Protein AF-A0A537J163-F1 (afdb_monomer)

pLDDT: mean 91.75, std 9.25, range [52.19, 97.69]

Foldseek 3Di:
DPPVVVVVVCCCPDPQVVQWDFAPAPVPPRDIDGQPDPVSPDRHNDCVPRVVVVVVVVVVVVVVVVVVVD

Structure (mmCIF, N/CA/C/O backbone):
data_AF-A0A537J163-F1
#
_entry.id   AF-A0A537J163-F1
#
loop_
_atom_site.group_PDB
_atom_site.id
_atom_site.type_symbol
_atom_site.label_atom_id
_atom_site.label_alt_id
_atom_site.label_comp_id
_atom_site.label_asym_id
_atom_site.label_entity_id
_atom_site.label_seq_id
_atom_site.pdbx_PDB_ins_code
_atom_site.Cartn_x
_atom_site.Cartn_y
_atom_site.Cartn_z
_atom_site.occupancy
_atom_site.B_iso_or_equiv
_atom_site.auth_seq_id
_atom_site.auth_comp_id
_atom_site.auth_asym_id
_atom_site.auth_atom_id
_atom_site.pdbx_PDB_model_num
ATOM 1 N N . MET A 1 1 ? 2.872 15.503 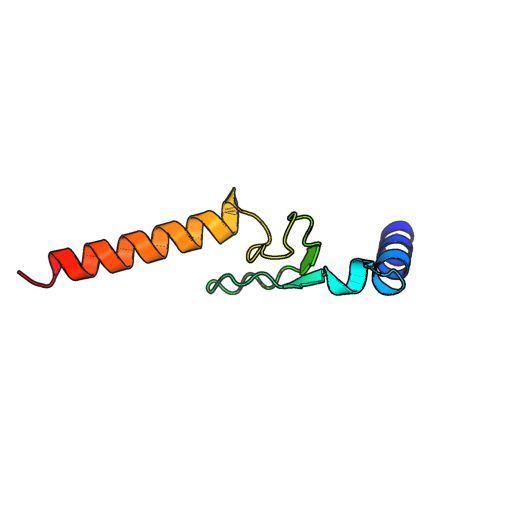-20.563 1.00 63.38 1 MET A N 1
ATOM 2 C CA . MET A 1 1 ? 2.058 14.415 -19.966 1.00 63.38 1 MET A CA 1
ATOM 3 C C . MET A 1 1 ? 2.580 12.996 -20.274 1.00 63.38 1 MET A C 1
ATOM 5 O O . MET A 1 1 ? 2.021 12.040 -19.766 1.00 63.38 1 MET A O 1
ATOM 9 N N . TRP A 1 2 ? 3.675 12.842 -21.036 1.00 82.88 2 TRP A N 1
ATOM 10 C CA . TRP A 1 2 ? 4.296 11.554 -21.404 1.00 82.88 2 TRP A CA 1
ATOM 11 C C . TRP A 1 2 ? 4.977 10.739 -20.273 1.00 82.88 2 TRP A C 1
ATOM 13 O O . TRP A 1 2 ? 4.901 9.512 -20.315 1.00 82.88 2 TRP A O 1
ATOM 23 N N . PRO A 1 3 ? 5.593 11.346 -19.233 1.00 94.12 3 PRO A N 1
ATOM 24 C CA . PRO A 1 3 ? 6.375 10.584 -18.247 1.00 94.12 3 PRO A CA 1
ATOM 25 C C . PRO A 1 3 ? 5.577 9.530 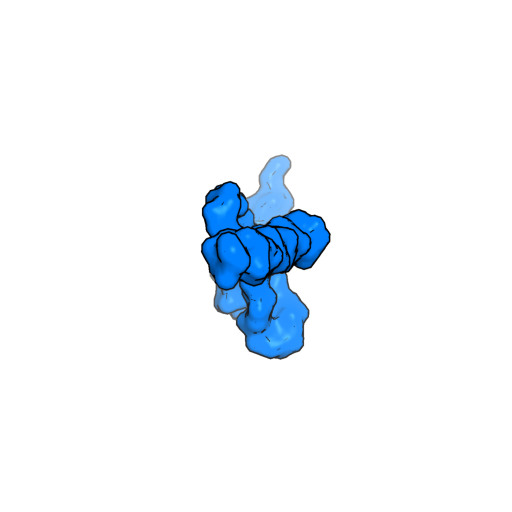-17.471 1.00 94.12 3 PRO A C 1
ATOM 27 O O . PRO A 1 3 ? 6.103 8.472 -17.147 1.00 94.12 3 PRO A O 1
ATOM 30 N N . VAL A 1 4 ? 4.297 9.802 -17.199 1.00 91.62 4 VAL A N 1
ATOM 31 C CA . VAL A 1 4 ? 3.431 8.878 -16.452 1.00 91.62 4 VAL A CA 1
ATOM 32 C C . VAL A 1 4 ? 3.151 7.615 -17.263 1.00 91.62 4 VAL A C 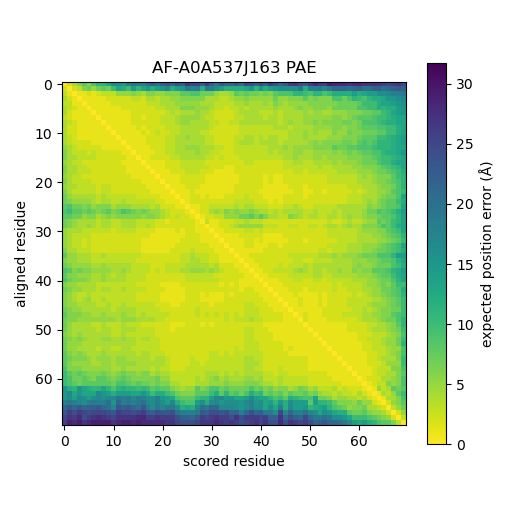1
ATOM 34 O O . VAL A 1 4 ? 3.193 6.519 -16.715 1.00 91.62 4 VAL A O 1
ATOM 37 N N . VAL A 1 5 ? 2.909 7.757 -18.569 1.00 95.06 5 VAL A N 1
ATOM 38 C CA . VAL A 1 5 ? 2.643 6.621 -19.463 1.00 95.06 5 VAL A CA 1
ATOM 39 C C . VAL A 1 5 ? 3.890 5.757 -19.619 1.00 95.06 5 VAL A C 1
ATOM 41 O O . VAL A 1 5 ? 3.793 4.534 -19.550 1.00 95.06 5 VAL A O 1
ATOM 44 N N . TRP A 1 6 ? 5.060 6.380 -19.773 1.00 95.94 6 TRP A N 1
ATOM 45 C CA . TRP A 1 6 ? 6.325 5.655 -19.865 1.00 95.94 6 TRP A CA 1
ATOM 46 C C . TRP A 1 6 ? 6.625 4.876 -18.580 1.00 95.94 6 TRP A C 1
ATOM 48 O O . TRP A 1 6 ? 6.797 3.662 -18.630 1.00 95.94 6 TRP A O 1
ATOM 58 N N . ALA A 1 7 ? 6.557 5.538 -17.420 1.00 93.50 7 ALA A N 1
ATOM 59 C CA . ALA A 1 7 ? 6.780 4.893 -16.127 1.00 93.50 7 ALA A CA 1
ATOM 60 C C . ALA A 1 7 ? 5.771 3.762 -15.850 1.00 93.50 7 ALA A C 1
ATOM 62 O O . ALA A 1 7 ? 6.129 2.720 -15.302 1.00 93.50 7 ALA A O 1
ATOM 63 N N . ALA A 1 8 ? 4.506 3.938 -16.247 1.00 93.44 8 ALA A N 1
ATOM 64 C CA . ALA A 1 8 ? 3.505 2.880 -16.152 1.00 93.44 8 ALA A CA 1
ATOM 65 C C . ALA A 1 8 ? 3.835 1.703 -17.082 1.00 93.44 8 ALA A C 1
ATOM 67 O O . ALA A 1 8 ? 3.722 0.555 -16.664 1.00 93.44 8 ALA A O 1
ATOM 68 N N . SER A 1 9 ? 4.275 1.970 -18.312 1.00 95.88 9 SER A N 1
ATOM 69 C CA . SER A 1 9 ? 4.649 0.932 -19.281 1.00 95.88 9 SER A CA 1
ATOM 70 C C . SER A 1 9 ? 5.857 0.127 -18.801 1.00 95.88 9 SER A C 1
ATOM 72 O O . SER A 1 9 ? 5.828 -1.103 -18.837 1.00 95.88 9 SER A O 1
ATOM 74 N N . GLU A 1 10 ? 6.884 0.796 -18.273 1.00 95.38 10 GLU A N 1
ATOM 75 C CA . GLU A 1 10 ? 8.041 0.145 -17.648 1.00 95.38 10 GLU A CA 1
ATOM 76 C C . GLU A 1 10 ? 7.615 -0.736 -16.470 1.00 95.38 10 GLU A C 1
ATOM 78 O O . GLU A 1 10 ? 7.996 -1.903 -16.395 1.00 95.38 10 GLU A O 1
ATOM 83 N N . LEU A 1 11 ? 6.760 -0.226 -15.578 1.00 94.75 11 LEU A N 1
ATOM 84 C CA . LEU A 1 11 ? 6.253 -1.011 -14.453 1.00 94.75 11 LEU A CA 1
ATOM 85 C C . LEU A 1 11 ? 5.483 -2.251 -14.929 1.00 94.75 11 LEU A C 1
ATOM 87 O O . LEU A 1 11 ? 5.741 -3.349 -14.434 1.00 94.75 11 LEU A O 1
ATOM 91 N N . LEU A 1 12 ? 4.558 -2.081 -15.878 1.00 95.44 12 LEU A N 1
ATOM 92 C CA . LEU A 1 12 ? 3.678 -3.145 -16.374 1.00 95.44 12 LEU A CA 1
ATOM 93 C C . LEU A 1 12 ? 4.429 -4.236 -17.145 1.00 95.44 12 LEU A C 1
ATOM 95 O O . LEU A 1 12 ? 3.981 -5.380 -17.161 1.00 95.44 12 LEU A O 1
ATOM 99 N N . THR A 1 13 ? 5.562 -3.897 -17.760 1.00 96.81 13 THR A N 1
ATOM 100 C CA . THR A 1 13 ? 6.406 -4.843 -18.511 1.00 96.81 13 THR A CA 1
ATOM 101 C C . THR A 1 13 ? 7.532 -5.454 -17.670 1.00 96.81 13 THR A C 1
ATOM 103 O O . THR A 1 13 ? 8.168 -6.417 -18.094 1.00 96.81 13 THR A O 1
ATOM 106 N N . SER A 1 14 ? 7.765 -4.945 -16.457 1.00 96.19 14 SER A N 1
ATOM 107 C CA . SER A 1 14 ? 8.779 -5.454 -15.529 1.00 96.19 14 SER A CA 1
ATOM 108 C C . SER A 1 14 ? 8.285 -6.619 -14.658 1.00 96.19 14 SER A C 1
ATOM 110 O O . SER A 1 14 ? 7.089 -6.876 -14.511 1.00 96.19 14 SER A O 1
ATOM 112 N N . ALA A 1 15 ? 9.213 -7.285 -13.964 1.00 94.12 15 ALA A N 1
ATOM 113 C CA . ALA A 1 15 ? 8.874 -8.293 -12.956 1.00 94.12 15 ALA A CA 1
ATOM 114 C C . ALA A 1 15 ? 8.112 -7.720 -11.740 1.00 94.12 15 ALA A C 1
ATOM 116 O O . ALA A 1 15 ? 7.428 -8.474 -11.035 1.00 94.12 15 ALA A O 1
ATOM 117 N N . ASP A 1 16 ? 8.194 -6.404 -11.505 1.00 93.44 16 ASP A N 1
ATOM 118 C CA . ASP A 1 16 ? 7.527 -5.726 -10.389 1.00 93.44 16 ASP A CA 1
ATOM 119 C C . ASP A 1 16 ? 6.009 -5.653 -10.559 1.00 93.44 16 ASP A C 1
ATOM 121 O O . ASP A 1 16 ? 5.302 -5.437 -9.571 1.00 93.44 16 ASP A O 1
ATOM 125 N N . VAL A 1 17 ? 5.479 -5.930 -11.755 1.00 96.12 17 VAL A N 1
ATOM 126 C CA . VAL A 1 17 ? 4.031 -6.034 -11.983 1.00 96.12 17 VAL A CA 1
ATOM 127 C C . VAL A 1 17 ? 3.372 -7.028 -11.016 1.00 96.12 17 VAL A C 1
ATOM 129 O O . VAL A 1 17 ? 2.279 -6.776 -10.513 1.00 96.12 17 VAL A O 1
ATOM 132 N N . ARG A 1 18 ? 4.075 -8.107 -10.634 1.00 95.00 18 ARG A N 1
ATOM 133 C CA . ARG A 1 18 ? 3.588 -9.101 -9.655 1.00 95.00 18 ARG A CA 1
ATOM 134 C C . ARG A 1 18 ? 3.461 -8.553 -8.232 1.00 95.00 18 ARG A C 1
ATOM 136 O O . ARG A 1 18 ? 2.797 -9.158 -7.395 1.00 95.00 18 ARG A O 1
ATOM 143 N N . ARG A 1 19 ? 4.118 -7.431 -7.941 1.00 95.81 19 ARG A N 1
ATOM 144 C CA . ARG A 1 19 ? 4.041 -6.725 -6.658 1.00 95.81 19 ARG A CA 1
ATOM 145 C C . ARG A 1 19 ? 2.982 -5.626 -6.674 1.00 95.81 19 ARG A C 1
ATOM 147 O O . ARG A 1 19 ? 2.764 -5.014 -5.631 1.00 95.81 19 ARG A O 1
ATOM 154 N N . VAL A 1 20 ? 2.318 -5.363 -7.799 1.00 96.56 20 VAL A N 1
ATOM 155 C CA . VAL A 1 20 ? 1.191 -4.429 -7.842 1.00 96.56 20 VAL A CA 1
ATOM 156 C C . VAL A 1 20 ? -0.002 -5.074 -7.146 1.00 96.56 20 VAL A C 1
ATOM 158 O O . VAL A 1 20 ? -0.456 -6.156 -7.511 1.00 96.56 20 VAL A O 1
ATOM 161 N N . ARG A 1 21 ? -0.505 -4.414 -6.105 1.00 96.19 21 ARG A N 1
ATOM 162 C CA . ARG A 1 21 ? -1.659 -4.868 -5.330 1.00 96.19 21 ARG A CA 1
ATOM 163 C C . ARG A 1 21 ? -2.673 -3.747 -5.196 1.00 96.19 21 ARG A C 1
ATOM 165 O O . ARG A 1 21 ? -2.319 -2.570 -5.169 1.00 96.19 21 ARG A O 1
ATOM 172 N N . GLN A 1 22 ? -3.934 -4.129 -5.052 1.00 97.25 22 GLN A N 1
ATOM 173 C CA . GLN A 1 22 ? -5.005 -3.211 -4.694 1.00 97.25 22 GLN A CA 1
ATOM 174 C C . GLN A 1 22 ? -5.151 -3.120 -3.171 1.00 97.25 22 GLN A C 1
ATOM 176 O O . GLN A 1 22 ? -4.962 -4.102 -2.447 1.00 97.25 22 GLN A O 1
ATOM 181 N N . CYS A 1 23 ? -5.471 -1.928 -2.669 1.00 97.69 23 CYS A N 1
ATOM 182 C CA . CYS A 1 23 ? -5.727 -1.693 -1.254 1.00 97.69 23 CYS A CA 1
ATOM 183 C C . CYS A 1 23 ? -6.920 -2.518 -0.750 1.00 97.69 23 CYS A C 1
ATOM 185 O O . CYS A 1 23 ? -8.033 -2.358 -1.237 1.00 97.69 23 CYS A O 1
ATOM 187 N N . GLN A 1 24 ? -6.703 -3.319 0.295 1.00 96.19 24 GLN A N 1
ATOM 188 C CA . GLN A 1 24 ? -7.722 -4.154 0.947 1.00 96.19 24 GLN A CA 1
ATOM 189 C C . GLN A 1 24 ? -8.446 -3.407 2.081 1.00 96.19 24 GLN A C 1
ATOM 191 O O . GLN A 1 24 ? -8.656 -3.946 3.166 1.00 96.19 24 GLN A O 1
ATOM 196 N N . SER A 1 25 ? -8.713 -2.114 1.898 1.00 96.12 25 SER A N 1
ATOM 197 C CA . SER A 1 25 ? -9.524 -1.342 2.846 1.00 96.12 25 SER A CA 1
ATOM 198 C C . SER A 1 25 ? -10.993 -1.558 2.519 1.00 96.12 25 SER A C 1
ATOM 200 O O . SER A 1 25 ? -11.393 -1.345 1.378 1.00 96.12 25 SER A O 1
ATOM 202 N N . ASP A 1 26 ? -11.787 -1.913 3.526 1.00 91.88 26 ASP A N 1
ATOM 203 C CA . ASP A 1 26 ? -13.233 -2.134 3.362 1.00 91.88 26 ASP A CA 1
ATOM 204 C C . ASP A 1 26 ? -14.016 -0.825 3.160 1.00 91.88 26 ASP A C 1
ATOM 206 O O . ASP A 1 26 ? -15.199 -0.855 2.852 1.00 91.88 26 ASP A O 1
ATOM 210 N N . ASP A 1 27 ? -13.346 0.328 3.269 1.00 90.44 27 ASP A N 1
ATOM 211 C CA . ASP A 1 27 ? -13.922 1.658 3.040 1.00 90.44 27 ASP A CA 1
ATOM 212 C C . ASP A 1 27 ? -13.921 2.042 1.542 1.00 90.44 27 ASP A C 1
ATOM 214 O O . ASP A 1 27 ? -14.000 3.219 1.198 1.00 90.44 27 ASP A O 1
ATOM 218 N N . GLY A 1 28 ? -13.726 1.075 0.636 1.00 92.06 28 GLY A N 1
ATOM 219 C CA . GLY A 1 28 ? -13.764 1.305 -0.814 1.00 92.06 28 GLY A CA 1
ATOM 220 C C . GLY A 1 28 ? -12.554 2.051 -1.388 1.00 92.06 28 GLY A C 1
ATOM 221 O O . GLY A 1 28 ? -12.673 2.710 -2.413 1.00 92.06 28 GLY A O 1
ATOM 222 N N . CYS A 1 29 ? -11.376 1.970 -0.754 1.00 95.25 29 CYS A N 1
ATOM 223 C CA . CYS A 1 29 ? -10.197 2.737 -1.179 1.00 95.25 29 CYS A CA 1
ATOM 224 C C . CYS A 1 29 ? -9.804 2.483 -2.648 1.00 95.25 29 CYS A C 1
ATOM 226 O O . CYS A 1 29 ? -9.568 3.434 -3.381 1.00 95.25 29 CYS A O 1
ATOM 228 N N . GLY A 1 30 ? -9.688 1.228 -3.089 1.00 94.38 30 GLY A N 1
ATOM 229 C CA . GLY A 1 30 ? -9.446 0.888 -4.500 1.00 94.38 30 GLY A CA 1
ATOM 230 C C . GLY A 1 30 ? -8.070 1.251 -5.089 1.00 94.38 30 GLY A C 1
ATOM 231 O O . GLY A 1 30 ? -7.747 0.767 -6.170 1.00 94.38 30 GLY A O 1
ATOM 232 N N . TRP A 1 31 ? -7.236 2.034 -4.393 1.00 96.44 31 TRP A N 1
ATOM 233 C CA . TRP A 1 31 ? -5.903 2.446 -4.857 1.00 96.44 31 TRP A CA 1
ATOM 234 C C . TRP A 1 31 ? -4.973 1.256 -5.119 1.00 96.44 31 TRP A C 1
ATOM 236 O O . TRP A 1 31 ? -4.885 0.333 -4.302 1.00 96.44 31 TRP A O 1
ATOM 246 N N . LEU A 1 32 ? -4.210 1.339 -6.211 1.00 95.62 32 LEU A N 1
ATOM 247 C CA . LEU A 1 32 ? -3.103 0.434 -6.512 1.00 95.62 32 LEU A CA 1
ATOM 248 C C . LEU A 1 32 ? -1.811 0.905 -5.834 1.00 95.62 32 LEU A C 1
ATOM 250 O O . LEU A 1 32 ? -1.568 2.102 -5.681 1.00 95.62 32 LEU A O 1
ATOM 254 N N . PHE A 1 33 ? -0.972 -0.040 -5.421 1.00 95.81 33 PHE A N 1
ATOM 255 C CA . PHE A 1 33 ? 0.348 0.229 -4.858 1.00 95.81 33 PHE A CA 1
ATOM 256 C C . PHE A 1 33 ? 1.326 -0.901 -5.185 1.00 95.81 33 PHE A C 1
ATOM 258 O O . PHE A 1 33 ? 0.921 -2.037 -5.417 1.00 95.81 33 PHE A O 1
ATOM 265 N N . ILE A 1 34 ? 2.625 -0.601 -5.145 1.00 95.69 34 ILE A N 1
ATOM 266 C CA . ILE A 1 34 ? 3.683 -1.611 -5.263 1.00 95.69 34 ILE A CA 1
ATO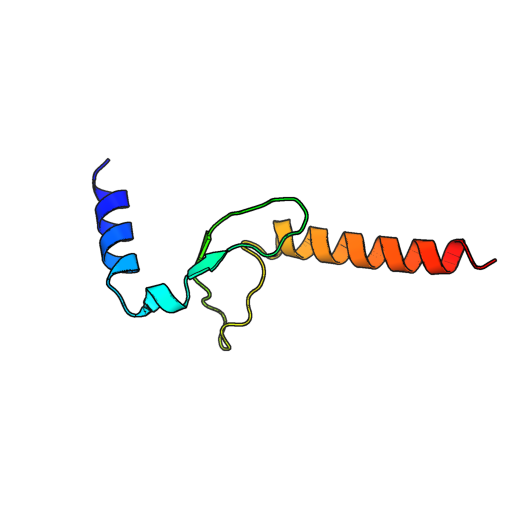M 267 C C . ILE A 1 34 ? 4.035 -2.130 -3.866 1.00 95.69 34 ILE A C 1
ATOM 269 O O . ILE A 1 34 ? 4.408 -1.363 -2.967 1.00 95.69 34 ILE A O 1
ATOM 273 N N . ASP A 1 35 ? 3.938 -3.441 -3.669 1.00 96.62 35 ASP A N 1
ATOM 274 C CA . ASP A 1 35 ? 4.321 -4.108 -2.434 1.00 96.62 35 ASP A CA 1
ATOM 275 C C . ASP A 1 35 ? 5.846 -4.255 -2.320 1.00 96.62 35 ASP A C 1
ATOM 277 O O . ASP A 1 35 ? 6.470 -5.233 -2.744 1.00 96.62 35 ASP A O 1
ATOM 281 N N . ARG A 1 36 ? 6.445 -3.239 -1.697 1.00 94.12 36 ARG A N 1
ATOM 282 C CA . ARG A 1 36 ? 7.867 -3.203 -1.332 1.00 94.12 36 ARG A CA 1
ATOM 283 C C . ARG A 1 36 ? 8.167 -3.843 0.028 1.00 94.12 36 ARG A C 1
ATOM 285 O O . ARG A 1 36 ? 9.278 -3.699 0.529 1.00 94.12 36 ARG A O 1
ATOM 292 N N . SER A 1 37 ? 7.201 -4.506 0.668 1.00 94.38 37 SER A N 1
ATOM 293 C CA . SER A 1 37 ? 7.481 -5.223 1.914 1.00 94.38 37 SER A CA 1
ATOM 294 C C . SER A 1 37 ? 8.388 -6.425 1.646 1.00 94.38 37 SER A C 1
ATOM 296 O O . SER A 1 37 ? 8.332 -7.039 0.577 1.00 94.38 37 SER A O 1
ATOM 298 N N . LYS A 1 38 ? 9.217 -6.776 2.636 1.00 94.31 38 LYS A N 1
ATOM 299 C CA . LYS A 1 38 ? 10.176 -7.886 2.532 1.00 94.31 38 LYS A CA 1
ATOM 300 C C . LYS A 1 38 ? 9.508 -9.195 2.091 1.00 94.31 38 LYS A C 1
ATOM 302 O O . LYS A 1 38 ? 10.050 -9.891 1.243 1.00 94.31 38 LYS A O 1
ATOM 307 N N . ASN A 1 39 ? 8.315 -9.477 2.620 1.00 95.50 39 ASN A N 1
ATOM 308 C CA . ASN A 1 39 ? 7.601 -10.737 2.395 1.00 95.50 39 ASN A CA 1
ATOM 309 C C . ASN A 1 39 ? 6.431 -10.619 1.400 1.00 95.50 39 ASN A C 1
ATOM 311 O O . ASN A 1 39 ? 5.708 -11.591 1.217 1.00 95.50 39 ASN A O 1
ATOM 315 N N . GLY A 1 40 ? 6.190 -9.449 0.794 1.00 94.25 40 GLY A N 1
ATOM 316 C CA . GLY A 1 40 ? 5.044 -9.260 -0.109 1.00 94.25 40 GLY A CA 1
ATOM 317 C C . GLY A 1 40 ? 3.678 -9.386 0.584 1.00 94.25 40 GLY A C 1
ATOM 318 O O . GLY A 1 40 ? 2.718 -9.891 0.004 1.00 94.25 40 GLY A O 1
ATOM 319 N N . THR A 1 41 ? 3.590 -8.979 1.855 1.00 95.19 41 THR A N 1
ATOM 320 C CA . THR A 1 41 ? 2.388 -9.138 2.693 1.00 95.19 41 THR A CA 1
ATOM 321 C C . THR A 1 41 ? 1.670 -7.821 2.987 1.00 95.19 41 THR A C 1
ATOM 323 O O . THR A 1 41 ? 0.757 -7.776 3.821 1.00 95.19 41 THR A O 1
ATOM 326 N N . ARG A 1 42 ? 2.030 -6.722 2.313 1.00 96.19 42 ARG A N 1
ATOM 327 C CA . ARG A 1 42 ? 1.369 -5.431 2.520 1.00 96.19 42 ARG A CA 1
ATOM 328 C C . ARG A 1 42 ? -0.062 -5.509 1.992 1.00 96.19 42 ARG A C 1
ATOM 330 O O . ARG A 1 42 ? -0.306 -5.886 0.849 1.00 9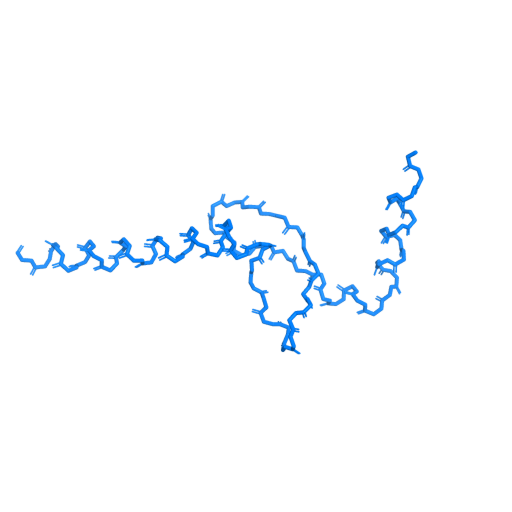6.19 42 ARG A O 1
ATOM 337 N N . ARG A 1 43 ? -1.019 -5.128 2.841 1.00 95.50 43 ARG A N 1
ATOM 338 C CA . ARG A 1 43 ? -2.461 -5.149 2.525 1.00 95.50 43 ARG A CA 1
ATOM 339 C C . ARG A 1 43 ? -3.049 -3.783 2.180 1.00 95.50 43 ARG A C 1
ATOM 341 O O . ARG A 1 43 ? -4.107 -3.711 1.568 1.00 95.50 43 ARG A O 1
ATOM 348 N N . TRP A 1 44 ? -2.385 -2.700 2.579 1.00 97.44 44 TRP A N 1
ATOM 349 C CA . TRP A 1 44 ? -2.938 -1.347 2.505 1.00 97.44 44 TRP A CA 1
ATOM 350 C C . TRP A 1 44 ? -2.029 -0.404 1.725 1.00 97.44 44 TRP A C 1
ATOM 352 O O . TRP A 1 44 ? -0.810 -0.416 1.922 1.00 97.44 44 TRP A O 1
ATOM 362 N N . CYS A 1 45 ? -2.630 0.476 0.917 1.00 96.69 45 CYS A N 1
ATOM 363 C CA . CYS A 1 45 ? -1.908 1.501 0.157 1.00 96.69 45 CYS A CA 1
ATOM 364 C C . CYS A 1 45 ? -1.116 2.452 1.064 1.00 96.69 45 CYS A C 1
ATOM 366 O O . CYS A 1 45 ? -0.039 2.898 0.693 1.00 96.69 45 CYS A O 1
ATOM 368 N N . SER A 1 46 ? -1.578 2.687 2.292 1.00 95.94 46 SER A N 1
ATOM 369 C CA . SER A 1 46 ? -0.856 3.426 3.325 1.00 95.94 46 SER A CA 1
ATOM 370 C C . SER A 1 46 ? -1.208 2.887 4.708 1.00 95.94 46 SER A C 1
ATOM 372 O O . SER A 1 46 ? -2.378 2.625 5.002 1.00 95.94 46 SER A O 1
ATOM 374 N N . MET A 1 47 ? -0.195 2.742 5.567 1.00 95.00 47 MET A N 1
ATOM 375 C CA . MET A 1 47 ? -0.412 2.399 6.972 1.00 95.00 47 MET A CA 1
ATOM 376 C C . MET A 1 47 ? -1.095 3.552 7.723 1.00 95.00 47 MET A C 1
ATOM 378 O O . MET A 1 47 ? -1.968 3.286 8.541 1.00 95.00 47 MET A O 1
ATOM 382 N N . SER A 1 48 ? -0.758 4.813 7.416 1.00 95.81 48 SER A N 1
ATOM 383 C CA . SER A 1 48 ? -1.305 5.983 8.119 1.00 95.81 48 SER A CA 1
ATOM 384 C C . SER A 1 48 ? -2.783 6.235 7.818 1.00 95.81 48 SER A C 1
ATOM 386 O O . SER A 1 48 ? -3.500 6.729 8.682 1.00 95.81 48 SE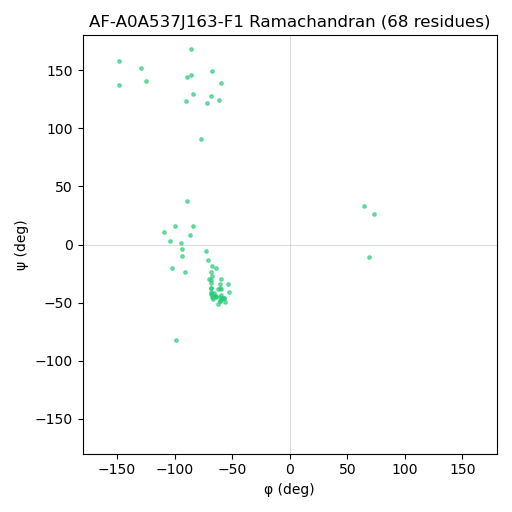R A O 1
ATOM 388 N N . VAL A 1 49 ? -3.240 5.857 6.620 1.00 94.81 49 VAL A N 1
ATOM 389 C CA . VAL A 1 49 ? -4.629 6.045 6.177 1.00 94.81 49 VAL A CA 1
ATOM 390 C C . VAL A 1 49 ? -5.41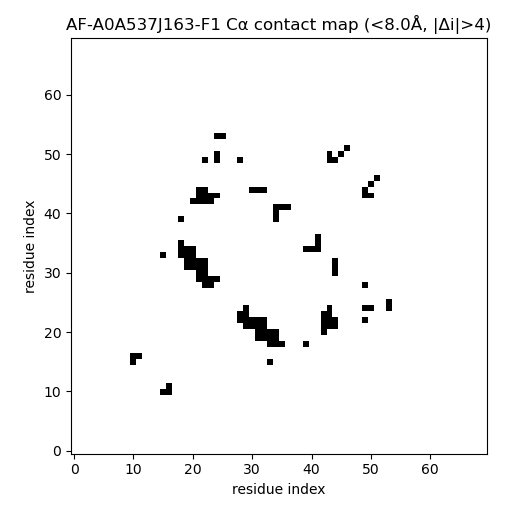4 4.741 6.349 1.00 94.81 49 VAL A C 1
ATOM 392 O O . VAL A 1 49 ? -6.077 4.528 7.360 1.00 94.81 49 VAL A O 1
ATOM 395 N N . CYS A 1 50 ? -5.300 3.822 5.390 1.00 97.44 50 CYS A N 1
ATOM 396 C CA . CYS A 1 50 ? -6.104 2.601 5.342 1.00 97.44 50 CYS A CA 1
ATOM 397 C C . CYS A 1 50 ? -5.764 1.606 6.462 1.00 97.44 50 CYS A C 1
ATOM 399 O O . CYS A 1 50 ? -6.661 0.971 7.016 1.00 97.44 50 CYS A O 1
ATOM 401 N N . GLY A 1 51 ? -4.484 1.488 6.830 1.00 96.56 51 GLY A N 1
ATOM 402 C CA . GLY A 1 51 ? -4.059 0.610 7.924 1.00 96.56 51 GLY A CA 1
ATOM 403 C C . GLY A 1 51 ? -4.610 1.044 9.283 1.00 96.56 51 GLY A C 1
ATOM 404 O O . GLY A 1 51 ? -5.116 0.215 10.040 1.00 96.56 51 GLY A O 1
ATOM 405 N N . ASN A 1 52 ? -4.560 2.342 9.580 1.00 96.81 52 ASN A N 1
ATOM 406 C CA . ASN A 1 52 ? -5.088 2.899 10.822 1.00 96.81 52 ASN A CA 1
ATOM 407 C C . ASN A 1 52 ? -6.615 2.814 10.893 1.00 96.81 52 ASN A C 1
ATOM 409 O O . ASN A 1 52 ? -7.128 2.379 11.923 1.00 96.81 52 ASN A O 1
ATOM 413 N N . ARG A 1 53 ? -7.336 3.119 9.803 1.00 95.38 53 ARG A N 1
ATOM 414 C CA . ARG A 1 53 ? -8.800 2.937 9.752 1.00 95.38 53 ARG A CA 1
ATOM 415 C C . ARG A 1 53 ? -9.207 1.494 10.050 1.00 95.38 53 ARG A C 1
ATOM 417 O O . ARG A 1 53 ? -10.048 1.260 10.915 1.00 95.38 53 ARG A O 1
ATOM 424 N N . ALA A 1 54 ? -8.533 0.518 9.436 1.00 95.62 54 ALA A N 1
ATOM 425 C CA . ALA A 1 54 ? -8.794 -0.897 9.699 1.00 95.62 54 ALA A CA 1
ATOM 426 C C . ALA A 1 54 ? -8.520 -1.296 11.164 1.00 95.62 54 ALA A C 1
ATOM 428 O O . ALA A 1 54 ? -9.261 -2.093 11.739 1.00 95.62 54 ALA A O 1
ATOM 429 N N . LYS A 1 55 ? -7.465 -0.756 11.792 1.00 95.12 55 LYS A N 1
ATOM 430 C CA . LYS A 1 55 ? -7.183 -0.985 13.223 1.00 95.12 55 LYS A CA 1
ATOM 431 C C . LYS A 1 55 ? -8.250 -0.358 14.121 1.00 95.12 55 LYS A C 1
ATOM 433 O O . LYS A 1 55 ? -8.710 -1.026 15.044 1.00 95.12 55 LYS A O 1
ATOM 438 N N . ALA A 1 56 ? -8.650 0.880 13.836 1.00 94.75 56 ALA A N 1
ATOM 439 C CA . ALA A 1 56 ? -9.672 1.596 14.593 1.00 94.75 56 ALA A CA 1
ATOM 440 C C . ALA A 1 56 ? -11.015 0.858 14.549 1.00 94.75 56 ALA A C 1
ATOM 442 O O . ALA A 1 56 ? -11.617 0.631 15.596 1.00 94.75 56 ALA A O 1
ATOM 443 N N . ARG A 1 57 ? -11.432 0.385 13.365 1.00 92.56 57 ARG A N 1
ATOM 444 C CA . ARG A 1 57 ? -12.669 -0.391 13.211 1.00 92.56 57 ARG A CA 1
ATOM 445 C C . ARG A 1 57 ? -12.651 -1.681 14.032 1.00 92.56 57 ARG A C 1
ATOM 447 O O . ARG A 1 57 ? -13.560 -1.907 14.821 1.00 92.56 57 ARG A O 1
ATOM 454 N N . ARG A 1 58 ? -11.571 -2.469 13.946 1.00 93.00 58 ARG A N 1
ATOM 455 C CA . ARG A 1 58 ? -11.410 -3.691 14.762 1.00 93.00 58 ARG A CA 1
ATOM 456 C C . ARG A 1 58 ? -11.424 -3.406 16.262 1.00 93.00 58 ARG A C 1
ATOM 458 O O . ARG A 1 58 ? -11.930 -4.213 17.033 1.00 93.00 58 ARG A O 1
ATOM 465 N N . HIS A 1 59 ? -10.824 -2.296 16.691 1.00 93.69 59 HIS A N 1
ATOM 466 C CA . HIS A 1 59 ? -10.851 -1.896 18.095 1.00 93.69 59 HIS A CA 1
ATOM 467 C C . HIS A 1 59 ? -12.276 -1.534 18.534 1.00 93.69 59 HIS A C 1
ATOM 469 O O . HIS A 1 59 ? -12.740 -2.038 19.552 1.00 93.69 59 HIS A O 1
ATOM 475 N N . TYR A 1 60 ? -12.990 -0.738 17.736 1.00 92.06 60 TYR A N 1
ATOM 476 C CA . TYR A 1 60 ? -14.381 -0.373 17.995 1.00 92.06 60 TYR A CA 1
ATOM 477 C C . TYR A 1 60 ? -15.307 -1.598 18.073 1.00 92.06 60 TYR A C 1
ATOM 479 O O . TYR A 1 60 ? -16.081 -1.710 19.020 1.00 92.06 60 TYR A O 1
ATOM 487 N N . GLU A 1 61 ? -15.189 -2.545 17.137 1.00 91.75 61 GLU A N 1
ATOM 488 C CA . GLU A 1 61 ? -15.964 -3.795 17.132 1.00 91.75 61 GLU A CA 1
ATOM 489 C C . GLU A 1 61 ? -15.756 -4.597 18.426 1.00 91.75 61 GLU A C 1
ATOM 491 O O . GLU A 1 61 ? -16.726 -5.016 19.056 1.00 91.75 61 GLU A O 1
ATOM 496 N N . ARG A 1 62 ? -14.504 -4.745 18.883 1.00 90.75 62 ARG A N 1
ATOM 497 C CA . ARG A 1 62 ? -14.185 -5.443 20.142 1.00 90.75 62 ARG A CA 1
ATOM 498 C C . ARG A 1 62 ? -14.760 -4.732 21.364 1.00 90.75 62 ARG A C 1
ATOM 500 O O . ARG A 1 62 ? -15.349 -5.382 22.221 1.00 90.75 62 ARG A O 1
ATOM 507 N N . THR A 1 63 ? -14.619 -3.409 21.430 1.00 91.19 63 THR A N 1
ATOM 508 C CA . THR A 1 63 ? -15.128 -2.606 22.552 1.00 91.19 63 THR A CA 1
ATOM 509 C C . THR A 1 63 ? -16.659 -2.566 22.580 1.00 91.19 63 THR A C 1
ATOM 511 O O . THR A 1 63 ? -17.259 -2.481 23.649 1.00 91.19 63 THR A O 1
ATOM 514 N N . LYS A 1 64 ? -17.322 -2.650 21.419 1.00 87.88 64 LYS A N 1
ATOM 515 C CA . LYS A 1 64 ? -18.783 -2.778 21.343 1.00 87.88 64 LYS A CA 1
ATOM 516 C C . LYS A 1 64 ? -19.245 -4.131 21.883 1.00 87.88 64 LYS A C 1
ATOM 518 O O . LYS A 1 64 ? -20.168 -4.161 22.690 1.00 87.88 64 LYS A O 1
ATOM 523 N N . VAL A 1 65 ? -18.582 -5.222 21.492 1.00 81.19 65 VAL A N 1
ATOM 524 C CA . VAL A 1 65 ? -18.881 -6.572 22.002 1.00 81.19 65 VAL A CA 1
ATOM 525 C C . VAL A 1 65 ? -18.702 -6.640 23.521 1.00 81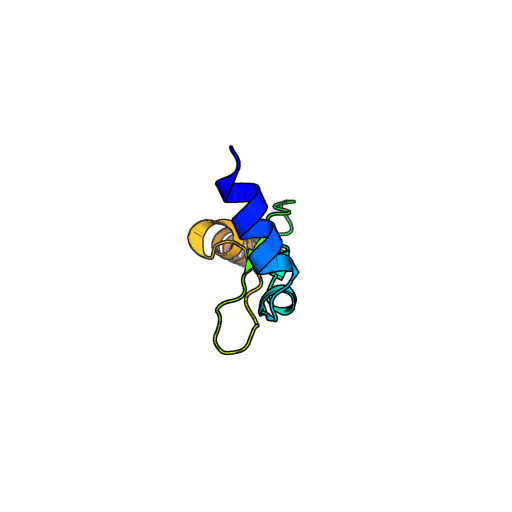.19 65 VAL A C 1
ATOM 527 O O . VAL A 1 65 ? -19.578 -7.155 24.204 1.00 81.19 65 VAL A O 1
ATOM 530 N N . SER A 1 66 ? -17.635 -6.052 24.073 1.00 74.31 66 SER A N 1
ATOM 531 C CA . SER A 1 66 ? -17.417 -6.049 25.528 1.00 74.31 66 SER A CA 1
ATOM 532 C C . SER A 1 66 ? -18.423 -5.195 26.309 1.00 74.31 66 SER A C 1
ATOM 534 O O . SER A 1 66 ? -18.605 -5.419 27.498 1.00 74.31 66 SER A O 1
ATOM 536 N N . ARG A 1 67 ? -19.047 -4.192 25.676 1.00 68.81 67 ARG A N 1
ATOM 537 C CA . ARG A 1 67 ? -20.039 -3.305 26.311 1.00 68.81 67 ARG A CA 1
ATOM 538 C C . ARG A 1 67 ? -21.482 -3.793 26.182 1.00 68.81 67 ARG A C 1
ATOM 540 O O . ARG A 1 67 ? -22.306 -3.384 26.982 1.00 68.81 67 ARG A O 1
ATOM 547 N N . GLY A 1 68 ? -21.789 -4.611 25.175 1.00 63.56 68 GLY A N 1
ATOM 548 C CA . GLY A 1 68 ? -23.135 -5.148 24.937 1.00 63.56 68 GLY A CA 1
ATOM 549 C C . GLY A 1 68 ? -23.393 -6.531 25.542 1.00 63.56 68 GLY A C 1
ATOM 550 O O . GLY A 1 68 ? -24.465 -7.079 25.325 1.00 63.56 68 GLY A O 1
ATOM 551 N N . GLY A 1 69 ? -22.407 -7.112 26.234 1.00 60.00 69 GLY A N 1
ATOM 552 C CA . GLY A 1 69 ? -22.523 -8.390 26.947 1.00 60.00 69 GLY A CA 1
ATOM 553 C C . GLY A 1 69 ? -22.748 -8.253 28.458 1.00 60.00 69 GLY A C 1
ATOM 554 O O . GLY A 1 69 ? -22.512 -9.226 29.170 1.00 60.00 69 GLY A O 1
ATOM 555 N N . ALA A 1 70 ? -23.132 -7.061 28.930 1.00 52.19 70 ALA A N 1
ATOM 556 C CA . ALA A 1 70 ? -23.543 -6.776 30.305 1.00 52.19 70 ALA A CA 1
ATOM 557 C C . ALA A 1 70 ? -25.040 -6.457 30.343 1.00 52.19 70 ALA A C 1
ATOM 559 O O . ALA A 1 70 ? -25.502 -5.778 29.396 1.00 52.19 70 ALA A O 1
#

Radius of gyration: 17.21 Å; Cα contacts (8 Å, |Δi|>4): 57; chains: 1; bounding box: 34×25×52 Å

Mean predicted aligned error: 5.24 Å

Solvent-accessible surface area (backbone atoms only — not comparable to full-atom values): 4217 Å² total; per-residue (Å²): 129,63,68,63,57,52,54,49,50,53,42,68,76,38,82,62,41,80,33,54,42,63,24,72,38,93,84,71,65,67,45,72,36,73,45,80,47,97,80,62,73,70,53,48,72,36,60,85,54,46,41,42,53,56,51,51,50,55,50,50,56,52,54,47,55,70,62,69,74,111

InterPro domains:
  IPR010852 Putative stress-induced transcription regulator [PTHR35525] (4-64)
  IPR021005 Zinc finger, CGNR [PF11706] (19-62)
  IPR023286 ABATE domain superfamily [G3DSA:1.10.3300.10] (1-64)
  IPR023286 ABATE domain superfamily [SSF160904] (2-62)

Organism: NCBI:txid2569760

Secondary structure (DSSP, 8-state):
-HHHHHHHHHHHHSGGGGGEEE---TTT---EEE--STTS---SS-IIIIIHHHHHHHH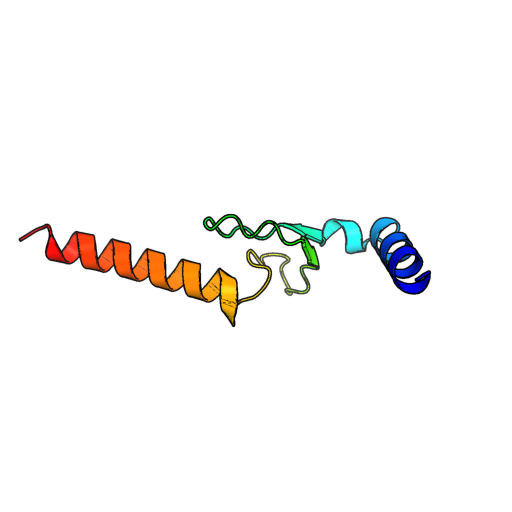HHHHHHHHS--

Nearest PDB structures (foldseek):
  3h0n-assembly1_A-2  TM=8.068E-01  e=7.607E-03  Jannaschia sp. CCS1

Sequence (70 aa):
MWPVVWAASELLTSADVRRVRQCQSDDGCGWLFIDRSKNGTRRWCSMSVCGNRAKARRHYERTKVSRGGA